Protein AF-A0A9W9YTK7-F1 (afdb_monomer_lite)

Foldseek 3Di:
DDDWDWDPDDDDDDPPDPPPPPADDPCCLCPDPCLVVDPDPVSNVVSVCVRDPPVVVCVVVVVDDPVPPPQVVQCVVCLVVQQVVVCVPVVFHWAADAWDADPVRPDIDGFSTARDPVDTTHTDDDDDPVVVPD

pLDDT: mean 74.8, std 17.02, range [31.53, 94.0]

InterPro domains:
  IPR011335 Restriction endonuclease type II-like [SSF52980] (70-130)
  IPR011604 PD-(D/E)XK endonuclease-like domain superfamily [G3DSA:3.90.320.10] (34-134)
  IPR019080 YqaJ viral recombinase [PF09588] (67-130)

Sequence (134 aa):
MGGLLAFAGLMSPEPTTVSELPIPTIEEIIYSEEFLTTQGHQQQLDCLPKRITPSLLMRLLGEYDLSRVKAVQWGVNNEEEALKAFTKVDRETVQETGIWLDSMGILGASPDGIVDDETVLEAKLPLHRTQLNN

Structure (mmCIF, N/CA/C/O backbone):
data_AF-A0A9W9YTK7-F1
#
_entry.id   AF-A0A9W9YTK7-F1
#
loop_
_atom_site.group_PDB
_atom_site.id
_atom_site.type_symbol
_atom_site.label_atom_id
_atom_site.label_alt_id
_atom_site.label_comp_id
_atom_site.label_asym_id
_atom_site.label_entity_id
_atom_site.label_seq_id
_atom_site.pdbx_PDB_ins_code
_atom_site.Cartn_x
_atom_site.Cartn_y
_atom_site.Cartn_z
_atom_site.occupancy
_atom_site.B_iso_or_equiv
_atom_site.auth_seq_id
_atom_site.auth_comp_id
_atom_site.auth_asym_id
_atom_site.auth_atom_id
_atom_site.pdbx_PDB_model_num
ATOM 1 N N . MET A 1 1 ? -5.401 16.548 21.242 1.00 31.67 1 MET A N 1
ATOM 2 C CA . MET A 1 1 ? -6.525 15.654 20.904 1.00 31.67 1 MET A CA 1
ATOM 3 C C . MET A 1 1 ? -6.623 15.627 19.384 1.00 31.67 1 MET A C 1
ATOM 5 O O . MET A 1 1 ? -7.335 16.443 18.817 1.00 31.67 1 MET A O 1
ATOM 9 N N . GLY A 1 2 ? -5.782 14.824 18.724 1.00 33.78 2 GLY A N 1
ATOM 10 C CA . GLY A 1 2 ? -5.840 14.652 17.270 1.00 33.78 2 GLY A CA 1
ATOM 11 C C . GLY A 1 2 ? -6.998 13.717 16.944 1.00 33.78 2 GLY A C 1
ATOM 12 O O . GLY A 1 2 ? -7.080 12.645 17.534 1.00 33.78 2 GLY A O 1
ATOM 13 N N . GLY A 1 3 ? -7.932 14.162 16.106 1.00 34.41 3 GLY A N 1
ATOM 14 C CA . GLY A 1 3 ? -9.060 13.340 15.677 1.00 34.41 3 GLY A CA 1
ATOM 15 C C . GLY A 1 3 ? -8.582 12.273 14.699 1.00 34.41 3 GLY A C 1
ATOM 16 O O . GLY A 1 3 ? -7.993 12.610 13.674 1.00 34.41 3 GLY A O 1
ATOM 17 N N . LEU A 1 4 ? -8.828 11.008 15.026 1.00 38.56 4 LEU A N 1
ATOM 18 C CA . LEU A 1 4 ? -8.711 9.898 14.090 1.00 38.56 4 LEU A CA 1
ATOM 19 C C . LEU A 1 4 ? -9.923 9.984 13.146 1.00 38.56 4 LEU A C 1
ATOM 21 O O . LEU A 1 4 ? -11.062 9.895 13.601 1.00 38.56 4 LEU A O 1
ATOM 25 N N . LEU A 1 5 ? -9.693 10.245 11.859 1.00 42.72 5 LEU A N 1
ATOM 26 C CA . LEU A 1 5 ? -10.734 10.192 10.831 1.00 42.72 5 LEU A CA 1
ATOM 27 C C . LEU A 1 5 ? -10.637 8.831 10.141 1.00 42.72 5 LEU A C 1
ATOM 29 O O . LEU A 1 5 ? -9.764 8.639 9.300 1.00 42.72 5 LEU A O 1
ATOM 33 N N . ALA A 1 6 ? -11.521 7.902 10.507 1.00 39.97 6 ALA A N 1
ATOM 34 C CA . ALA A 1 6 ? -11.756 6.687 9.737 1.00 39.97 6 ALA A CA 1
ATOM 35 C C . ALA A 1 6 ? -12.632 7.050 8.527 1.00 39.97 6 ALA A C 1
ATOM 37 O O . ALA A 1 6 ? -13.759 7.522 8.689 1.00 39.97 6 ALA A O 1
ATOM 38 N N . PHE A 1 7 ? -12.104 6.895 7.313 1.00 42.31 7 PHE A N 1
ATOM 39 C CA . PHE A 1 7 ? -12.875 7.061 6.082 1.00 42.31 7 PHE A CA 1
ATOM 40 C C . PHE A 1 7 ? -13.332 5.684 5.595 1.00 42.31 7 PHE A C 1
ATOM 42 O O . PHE A 1 7 ? -12.536 4.922 5.060 1.00 42.31 7 PHE A O 1
ATOM 49 N N . ALA A 1 8 ? -14.624 5.384 5.737 1.00 38.25 8 ALA A N 1
ATOM 50 C CA . ALA A 1 8 ? -15.258 4.317 4.971 1.00 38.25 8 ALA A CA 1
ATOM 51 C C . ALA A 1 8 ? -15.372 4.790 3.511 1.00 38.25 8 ALA A C 1
ATOM 53 O O . ALA A 1 8 ? -16.072 5.765 3.218 1.00 38.25 8 ALA A O 1
ATOM 54 N N . GLY A 1 9 ? -14.623 4.157 2.606 1.00 42.12 9 GLY A N 1
ATOM 55 C CA . GLY A 1 9 ? -14.573 4.507 1.187 1.00 42.12 9 GLY A CA 1
ATOM 56 C C . GLY A 1 9 ? -15.918 4.283 0.501 1.00 42.12 9 GLY A C 1
ATOM 57 O O . GLY A 1 9 ? -16.225 3.183 0.052 1.00 42.12 9 GLY A O 1
ATOM 58 N N . LEU A 1 10 ? -16.728 5.337 0.398 1.00 37.06 10 LEU A N 1
ATOM 59 C CA . LEU A 1 10 ? -17.933 5.338 -0.421 1.00 37.06 10 LEU A CA 1
ATOM 60 C C . LEU A 1 10 ? -17.494 5.272 -1.890 1.00 37.06 10 LEU A C 1
ATOM 62 O O . LEU A 1 10 ? -16.872 6.208 -2.393 1.00 37.06 10 LEU A O 1
ATOM 66 N N . MET A 1 11 ? -17.778 4.145 -2.545 1.00 31.53 11 MET A N 1
ATOM 67 C CA . MET A 1 11 ? -17.524 3.899 -3.966 1.00 31.53 11 MET A CA 1
ATOM 68 C C . MET A 1 11 ? -18.119 5.032 -4.817 1.00 31.53 11 MET A C 1
ATOM 70 O O . MET A 1 11 ? -19.310 5.039 -5.127 1.00 31.53 11 MET A O 1
ATOM 74 N N . SER A 1 12 ? -17.292 6.009 -5.189 1.00 37.12 12 SER A N 1
ATOM 75 C CA . SER A 1 12 ? -17.610 6.942 -6.264 1.00 37.12 12 SER A CA 1
ATOM 76 C C . SER A 1 12 ? -17.243 6.251 -7.577 1.00 37.12 12 SER A C 1
ATOM 78 O O . SER A 1 12 ? -16.090 5.841 -7.710 1.00 37.12 12 SER A O 1
ATOM 80 N N . PRO A 1 13 ? -18.170 6.097 -8.541 1.00 39.69 13 PRO A N 1
ATOM 81 C CA . PRO A 1 13 ? -17.839 5.503 -9.830 1.00 39.69 13 PRO A CA 1
ATOM 82 C C . PRO A 1 13 ? -16.749 6.335 -10.510 1.00 39.69 13 PRO A C 1
ATOM 84 O O . PRO A 1 13 ? -16.810 7.570 -10.504 1.00 39.69 13 PRO A O 1
ATOM 87 N N . GLU A 1 14 ? -15.744 5.659 -11.068 1.00 37.94 14 GLU A N 1
ATOM 88 C CA . GLU A 1 14 ? -14.683 6.327 -11.814 1.00 37.94 14 GLU A CA 1
ATOM 89 C C . GLU A 1 14 ? -15.289 7.113 -12.990 1.00 37.94 14 GLU A C 1
ATOM 91 O O . GLU A 1 14 ? -16.184 6.607 -13.681 1.00 37.94 14 GLU A O 1
ATOM 96 N N . PRO A 1 15 ? -14.847 8.359 -13.236 1.00 42.22 15 PRO A N 1
ATOM 97 C CA . PRO A 1 15 ? -15.319 9.119 -14.380 1.00 42.22 15 PRO A CA 1
ATOM 98 C C . PRO A 1 15 ? -14.951 8.374 -15.667 1.00 42.22 15 PRO A C 1
ATOM 100 O O . PRO A 1 15 ? -13.783 8.088 -15.923 1.00 42.22 15 PRO A O 1
ATOM 103 N N . THR A 1 16 ? -15.955 8.069 -16.495 1.00 47.03 16 THR A N 1
ATOM 104 C CA . THR A 1 16 ? -15.770 7.462 -17.819 1.00 47.03 16 THR A CA 1
ATOM 105 C C . THR A 1 16 ? -15.145 8.480 -18.768 1.00 47.03 16 THR A C 1
ATOM 107 O O . THR A 1 16 ? -15.808 9.089 -19.602 1.00 47.03 16 THR A O 1
ATOM 110 N N . THR A 1 17 ? -13.847 8.692 -18.629 1.00 52.00 17 THR A N 1
ATOM 111 C CA . THR A 1 17 ? -13.043 9.444 -19.584 1.00 52.00 17 THR A CA 1
ATOM 112 C C . THR A 1 17 ? -11.807 8.622 -19.870 1.00 52.00 17 THR A C 1
ATOM 114 O O . THR A 1 17 ? -10.836 8.664 -19.119 1.00 52.00 17 THR A O 1
ATOM 117 N N . VAL A 1 18 ? -11.860 7.872 -20.974 1.00 55.81 18 VAL A N 1
ATOM 118 C CA . VAL A 1 18 ? -10.679 7.300 -21.625 1.00 55.81 18 VAL A CA 1
ATOM 119 C C . VAL A 1 18 ? -9.894 8.480 -22.198 1.00 55.81 18 VAL A C 1
ATOM 121 O O . VAL A 1 18 ? -10.033 8.849 -23.359 1.00 55.81 18 VAL A O 1
ATOM 124 N N . SER A 1 19 ? -9.154 9.167 -21.332 1.00 49.38 19 SER A N 1
ATOM 125 C CA . SER A 1 19 ? -8.078 10.044 -21.764 1.00 49.38 19 SER A CA 1
ATOM 126 C C . SER A 1 19 ? -6.965 9.112 -22.210 1.00 49.38 19 SER A C 1
ATOM 128 O O . SER A 1 19 ? -6.343 8.478 -21.359 1.00 49.38 19 SER A O 1
ATOM 130 N N . GLU A 1 20 ? -6.708 9.006 -23.515 1.00 54.72 20 GLU A N 1
ATOM 131 C CA . GLU A 1 20 ? -5.416 8.487 -23.961 1.00 54.72 20 GLU A CA 1
ATOM 132 C C . GLU A 1 20 ? -4.348 9.330 -23.261 1.00 54.72 20 GLU A C 1
ATOM 134 O O . GLU A 1 20 ? -4.327 10.562 -23.364 1.00 54.72 20 GLU A O 1
ATOM 139 N N . LEU A 1 21 ? -3.564 8.682 -22.402 1.00 46.91 21 LEU A N 1
ATOM 140 C CA . LEU A 1 21 ? -2.542 9.371 -21.637 1.00 46.91 21 LEU A CA 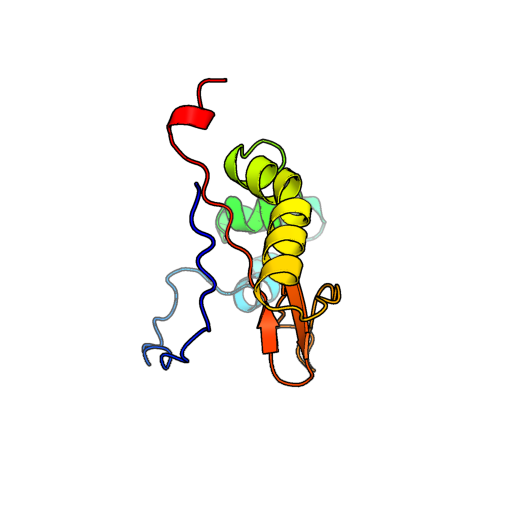1
ATOM 141 C C . LEU A 1 21 ? -1.519 9.916 -22.643 1.00 46.91 21 LEU A C 1
ATOM 143 O O . LEU A 1 21 ? -1.134 9.198 -23.563 1.00 46.91 21 LEU A O 1
ATOM 147 N N . PRO A 1 22 ? -1.020 11.152 -22.478 1.00 58.25 22 PRO A N 1
ATOM 148 C CA . PRO A 1 22 ? -0.010 11.740 -23.365 1.00 58.25 22 PRO A CA 1
ATOM 149 C C . PRO A 1 22 ? 1.372 11.066 -23.234 1.00 58.25 22 PRO A C 1
ATOM 151 O O . PRO A 1 22 ? 2.396 11.655 -23.574 1.00 58.25 22 PRO A O 1
ATOM 154 N N . ILE A 1 23 ? 1.416 9.856 -22.676 1.00 58.00 23 ILE A N 1
ATOM 155 C CA . ILE A 1 23 ? 2.604 9.108 -22.305 1.00 58.00 23 ILE A CA 1
ATOM 156 C C . ILE A 1 23 ? 2.382 7.675 -22.801 1.00 58.00 23 ILE A C 1
ATOM 158 O O . ILE A 1 23 ? 1.365 7.084 -22.433 1.00 58.00 23 ILE A O 1
ATOM 162 N N . PRO A 1 24 ? 3.299 7.120 -23.612 1.00 64.88 24 PRO A N 1
ATOM 163 C CA . PRO A 1 24 ? 3.190 5.742 -24.065 1.00 64.88 24 PRO A CA 1
ATOM 164 C C . PRO A 1 24 ? 3.151 4.783 -22.871 1.00 64.88 24 PRO A C 1
ATOM 166 O O . PRO A 1 24 ? 3.867 4.955 -21.878 1.00 64.88 24 PRO A O 1
ATOM 169 N N . THR A 1 25 ? 2.287 3.781 -22.965 1.00 70.50 25 THR A N 1
ATOM 170 C CA . THR A 1 25 ? 2.131 2.721 -21.969 1.00 70.50 25 THR A CA 1
ATOM 171 C C . THR A 1 25 ? 3.397 1.869 -21.872 1.00 70.50 25 THR A C 1
ATOM 173 O O . THR A 1 25 ? 4.224 1.827 -22.784 1.00 70.50 25 THR A O 1
ATOM 176 N N . ILE A 1 26 ? 3.555 1.144 -20.760 1.00 71.25 26 ILE A N 1
ATOM 177 C CA . ILE A 1 26 ? 4.702 0.241 -20.571 1.00 71.25 26 ILE A CA 1
ATOM 178 C C . ILE A 1 26 ? 4.778 -0.783 -21.714 1.00 71.25 26 ILE A C 1
ATOM 180 O O . ILE A 1 26 ? 5.872 -1.041 -22.211 1.00 71.25 26 ILE A O 1
ATOM 184 N N . GLU A 1 27 ? 3.638 -1.302 -22.176 1.00 72.75 27 GLU A N 1
ATOM 185 C CA . GLU A 1 27 ? 3.566 -2.254 -23.290 1.00 72.75 27 GLU A CA 1
ATOM 186 C C . GLU A 1 27 ? 4.081 -1.651 -24.602 1.00 72.75 27 GLU A C 1
ATOM 188 O O . GLU A 1 27 ? 4.930 -2.242 -25.267 1.00 72.75 27 GLU A O 1
ATOM 193 N N . GLU A 1 28 ? 3.656 -0.434 -24.942 1.00 74.69 28 GLU A N 1
ATOM 194 C CA . GLU A 1 28 ? 4.129 0.268 -26.142 1.00 74.69 28 GLU A CA 1
ATOM 195 C C . GLU A 1 28 ? 5.640 0.528 -26.109 1.00 74.69 28 GLU A C 1
ATOM 197 O O . GLU A 1 28 ? 6.296 0.563 -27.151 1.00 74.69 28 GLU A O 1
ATOM 202 N N . ILE A 1 29 ? 6.219 0.682 -24.916 1.00 75.12 29 ILE A N 1
ATOM 203 C CA . ILE A 1 29 ? 7.655 0.900 -24.745 1.00 75.12 29 ILE A CA 1
ATOM 204 C C . ILE A 1 29 ? 8.428 -0.414 -24.894 1.00 75.12 29 ILE A C 1
ATOM 206 O O . ILE A 1 29 ? 9.360 -0.462 -25.704 1.00 75.12 29 ILE A O 1
ATOM 210 N N . ILE A 1 30 ? 8.039 -1.476 -24.176 1.00 76.38 30 ILE A N 1
ATOM 211 C CA . ILE A 1 30 ? 8.749 -2.771 -24.191 1.00 76.38 30 ILE A CA 1
ATOM 212 C C . ILE A 1 30 ? 8.607 -3.516 -25.524 1.00 76.38 30 ILE A C 1
ATOM 214 O O . ILE A 1 30 ? 9.505 -4.267 -25.895 1.00 76.38 30 ILE A O 1
ATOM 218 N N . TYR A 1 31 ? 7.517 -3.287 -26.263 1.00 80.94 31 TYR A N 1
ATOM 219 C CA . TYR A 1 31 ? 7.293 -3.888 -27.581 1.00 80.94 31 TYR A CA 1
ATOM 220 C C . TYR A 1 31 ? 7.709 -2.989 -28.750 1.00 80.94 31 TYR A C 1
ATOM 222 O O . TYR A 1 31 ? 7.529 -3.360 -29.909 1.00 80.94 31 TYR A O 1
ATOM 230 N N . SER A 1 32 ? 8.289 -1.818 -28.484 1.00 79.62 32 SER A N 1
ATOM 231 C CA . SER A 1 32 ? 8.787 -0.961 -29.559 1.00 79.62 32 SER A CA 1
ATOM 232 C C . SER A 1 32 ? 10.009 -1.557 -30.261 1.00 79.62 32 SER A C 1
ATOM 234 O O . SER A 1 32 ? 10.879 -2.149 -29.620 1.00 79.62 32 SER A O 1
ATOM 236 N N . GLU A 1 33 ? 10.130 -1.325 -31.572 1.00 79.38 33 GLU A N 1
ATOM 237 C CA . GLU A 1 33 ? 11.303 -1.771 -32.337 1.00 79.38 33 GLU A CA 1
ATOM 238 C C . GLU A 1 33 ? 12.613 -1.250 -31.743 1.00 79.38 33 GLU A C 1
ATOM 240 O O . GLU A 1 33 ? 13.574 -2.002 -31.661 1.00 79.38 33 GLU A O 1
ATOM 245 N N . GLU A 1 34 ? 12.663 -0.001 -31.267 1.00 77.38 34 GLU A N 1
ATOM 246 C CA . GLU A 1 34 ? 13.866 0.552 -30.629 1.00 77.38 34 GLU A CA 1
ATOM 247 C C . GLU A 1 34 ? 14.278 -0.274 -29.399 1.00 77.38 34 GLU A C 1
ATOM 249 O O . GLU A 1 34 ? 15.445 -0.631 -29.271 1.00 77.38 34 GLU A O 1
ATOM 254 N N . PHE A 1 35 ? 13.337 -0.651 -28.528 1.00 79.31 35 PHE A N 1
ATOM 255 C CA . PHE A 1 35 ? 13.640 -1.471 -27.351 1.00 79.31 35 PHE A CA 1
ATOM 256 C C . PHE A 1 35 ? 14.033 -2.909 -27.724 1.00 79.31 35 PHE A C 1
ATOM 258 O O . PHE A 1 35 ? 14.991 -3.443 -27.169 1.00 79.31 35 PHE A O 1
ATOM 265 N N . LEU A 1 36 ? 13.339 -3.517 -28.693 1.00 80.56 36 LEU A N 1
ATOM 266 C CA . LEU A 1 36 ? 13.584 -4.897 -29.133 1.00 80.56 36 LEU A CA 1
ATOM 267 C C . LEU A 1 36 ? 14.890 -5.060 -29.930 1.00 80.56 36 LEU A C 1
ATOM 269 O O . LEU A 1 36 ? 15.523 -6.112 -29.871 1.00 80.56 36 LEU A O 1
ATOM 273 N N . THR A 1 37 ? 15.297 -4.035 -30.682 1.00 80.62 37 THR A N 1
ATOM 274 C CA . THR A 1 37 ? 16.532 -4.036 -31.492 1.00 80.62 37 THR A CA 1
ATOM 275 C C . THR A 1 37 ? 17.771 -3.659 -30.685 1.00 80.62 37 THR A C 1
ATOM 277 O O . THR A 1 37 ? 18.897 -3.928 -31.110 1.00 80.62 37 THR A O 1
ATOM 280 N N . THR A 1 38 ? 17.584 -3.064 -29.508 1.00 80.62 38 THR A N 1
ATOM 281 C CA . THR A 1 38 ? 18.678 -2.656 -28.638 1.00 80.62 38 THR A CA 1
ATOM 282 C C . THR A 1 38 ? 19.320 -3.872 -27.965 1.00 80.62 38 THR A C 1
ATOM 284 O O . THR A 1 38 ? 18.681 -4.587 -27.197 1.00 80.62 38 THR A O 1
ATOM 287 N N . GLN A 1 39 ? 20.610 -4.105 -28.224 1.00 75.62 39 GLN A N 1
ATOM 288 C CA . GLN A 1 39 ? 21.358 -5.203 -27.608 1.00 75.62 39 GLN A CA 1
ATOM 289 C C . GLN A 1 39 ? 22.142 -4.741 -26.384 1.00 75.62 39 GLN A C 1
ATOM 291 O O . GLN A 1 39 ? 23.172 -4.090 -26.533 1.00 75.62 39 GLN A O 1
ATOM 296 N N . GLY A 1 40 ? 21.701 -5.169 -25.199 1.00 74.56 40 GLY A N 1
ATOM 297 C CA . GLY A 1 40 ? 22.431 -5.003 -23.943 1.00 74.56 40 GLY A CA 1
ATOM 298 C C . GLY A 1 40 ? 21.677 -4.177 -22.901 1.00 74.56 40 GLY A C 1
ATOM 299 O O . GLY A 1 40 ? 20.989 -3.210 -23.221 1.00 74.56 40 GLY A O 1
ATOM 300 N N . HIS A 1 41 ? 21.854 -4.555 -21.631 1.00 75.31 41 HIS A N 1
ATOM 301 C CA . HIS A 1 41 ? 21.178 -3.939 -20.484 1.00 75.31 41 HIS A CA 1
ATOM 302 C C . HIS A 1 41 ? 21.385 -2.419 -20.429 1.00 75.31 41 HIS A C 1
ATOM 304 O O . HIS A 1 41 ? 20.443 -1.674 -20.182 1.00 75.31 41 HIS A O 1
ATOM 310 N N . GLN A 1 42 ? 22.600 -1.943 -20.719 1.00 76.12 42 GLN A N 1
ATOM 311 C CA . GLN A 1 42 ? 22.903 -0.515 -20.652 1.00 76.12 42 GLN A CA 1
ATOM 312 C C . GLN A 1 42 ? 22.187 0.285 -21.743 1.00 76.12 42 GLN A C 1
ATOM 314 O O . GLN A 1 42 ? 21.598 1.317 -21.445 1.00 76.12 42 GLN A O 1
ATOM 319 N N . GLN A 1 43 ? 22.168 -0.197 -22.988 1.00 77.12 43 GLN A N 1
ATOM 320 C CA . GLN A 1 43 ? 21.471 0.527 -24.048 1.00 77.12 43 GLN A CA 1
ATOM 321 C C . GLN A 1 43 ? 19.941 0.485 -23.865 1.00 77.12 43 GLN A C 1
ATOM 323 O O . GLN A 1 43 ? 19.264 1.451 -24.214 1.00 77.12 43 GLN A O 1
ATOM 328 N N . GLN A 1 44 ? 19.388 -0.587 -23.279 1.00 72.81 44 GLN A N 1
ATOM 329 C CA . GLN A 1 44 ? 17.970 -0.635 -22.893 1.00 72.81 44 GLN A CA 1
ATOM 330 C C . GLN A 1 44 ? 17.650 0.398 -21.799 1.00 72.81 44 GLN A C 1
ATOM 332 O O . GLN A 1 44 ? 16.624 1.077 -21.861 1.00 72.81 44 GLN A O 1
ATOM 337 N N . LEU A 1 45 ? 18.548 0.578 -20.827 1.00 72.62 45 LEU A N 1
ATOM 338 C CA . LEU A 1 45 ? 18.429 1.642 -19.828 1.00 72.62 45 LEU A CA 1
ATOM 339 C C . LEU A 1 45 ? 18.568 3.046 -20.427 1.00 72.62 45 LEU A C 1
ATOM 341 O O . LEU A 1 45 ? 17.994 3.973 -19.875 1.00 72.62 45 LEU A O 1
ATOM 345 N 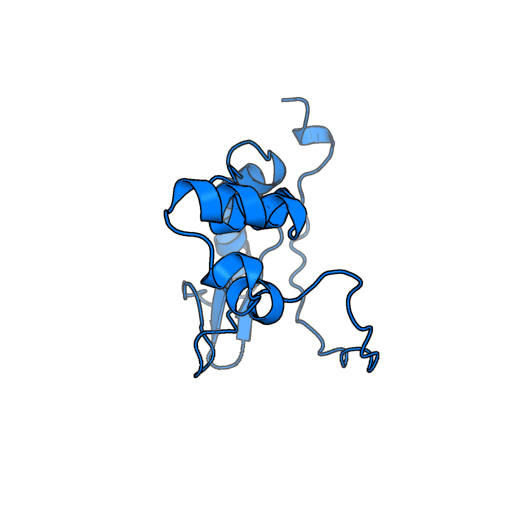N . ASP A 1 46 ? 19.266 3.224 -21.549 1.00 76.38 46 ASP A N 1
ATOM 346 C CA . ASP A 1 46 ? 19.430 4.537 -22.190 1.00 76.38 46 ASP A CA 1
ATOM 347 C C . ASP A 1 46 ? 18.201 4.964 -23.023 1.00 76.38 46 ASP A C 1
ATOM 349 O O 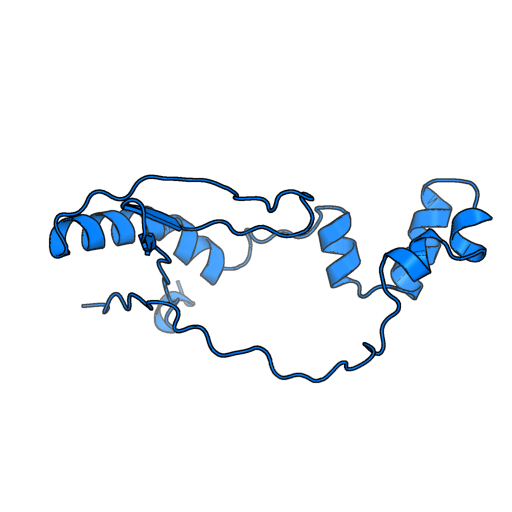. ASP A 1 46 ? 17.976 6.162 -23.245 1.00 76.38 46 ASP A O 1
ATOM 353 N N . CYS A 1 47 ? 17.390 4.013 -23.504 1.00 71.69 47 CYS A N 1
ATOM 354 C CA . CYS A 1 47 ? 16.184 4.306 -24.289 1.00 71.69 47 CYS A CA 1
ATOM 355 C C . CYS A 1 47 ? 14.932 4.519 -23.417 1.00 71.69 47 CYS A C 1
ATOM 357 O O . CYS A 1 47 ? 14.060 5.313 -23.779 1.00 71.69 47 CYS A O 1
ATOM 359 N N . LEU A 1 48 ? 14.877 3.897 -22.234 1.00 69.69 48 LEU A N 1
ATOM 360 C CA . LEU A 1 48 ? 13.781 4.031 -21.268 1.00 69.69 48 LEU A CA 1
ATOM 361 C C . LEU A 1 48 ? 13.539 5.485 -20.786 1.00 69.69 48 LEU A C 1
ATOM 363 O O . LEU A 1 48 ? 12.422 5.971 -20.965 1.00 69.69 48 LEU A O 1
ATOM 367 N N . PRO A 1 49 ? 14.529 6.242 -20.262 1.00 67.69 49 PRO A N 1
ATOM 368 C CA . PRO A 1 49 ? 14.335 7.597 -19.732 1.00 67.69 49 PRO A CA 1
ATOM 369 C C . PRO A 1 49 ? 13.862 8.621 -20.768 1.00 67.69 49 PRO A C 1
ATOM 371 O O . PRO A 1 49 ? 13.363 9.679 -20.398 1.00 67.69 49 PRO A O 1
ATOM 374 N N . LYS A 1 50 ? 14.016 8.335 -22.068 1.00 70.94 50 LYS A N 1
ATOM 375 C CA . LYS A 1 50 ? 13.500 9.193 -23.149 1.00 70.94 50 LYS A CA 1
ATOM 376 C C . LYS A 1 50 ? 11.987 9.063 -23.333 1.00 70.94 50 LYS A C 1
ATOM 378 O O . LYS A 1 50 ? 11.383 9.902 -23.993 1.00 70.94 50 LYS A O 1
ATOM 383 N N . ARG A 1 51 ? 11.394 7.993 -22.801 1.00 68.56 51 ARG A N 1
ATOM 384 C CA . ARG A 1 51 ? 10.011 7.572 -23.060 1.00 68.56 51 ARG A CA 1
ATOM 385 C C . ARG A 1 51 ? 9.170 7.470 -21.794 1.00 68.56 51 ARG A C 1
ATOM 387 O O . ARG A 1 51 ? 7.949 7.517 -21.883 1.00 68.56 51 ARG A O 1
ATOM 394 N N . ILE A 1 52 ? 9.813 7.374 -20.631 1.00 74.75 52 ILE A N 1
ATOM 395 C CA . ILE A 1 52 ? 9.150 7.381 -19.328 1.00 74.75 52 ILE A CA 1
ATOM 396 C C . ILE A 1 52 ? 9.604 8.560 -18.484 1.00 74.75 52 ILE A C 1
ATOM 398 O O . ILE A 1 52 ? 10.721 9.059 -18.607 1.00 74.75 52 ILE A O 1
ATOM 402 N N . THR A 1 53 ? 8.731 8.991 -17.581 1.00 79.38 53 THR A N 1
ATOM 403 C CA . THR A 1 53 ? 9.085 10.022 -16.613 1.00 79.38 53 THR A CA 1
ATOM 404 C C . THR A 1 53 ? 10.191 9.516 -15.678 1.00 79.38 53 THR A C 1
ATOM 406 O O . THR A 1 53 ? 10.191 8.339 -15.298 1.00 79.38 53 THR A O 1
ATOM 409 N N . PRO A 1 54 ? 11.116 10.388 -15.236 1.00 78.50 54 PRO A N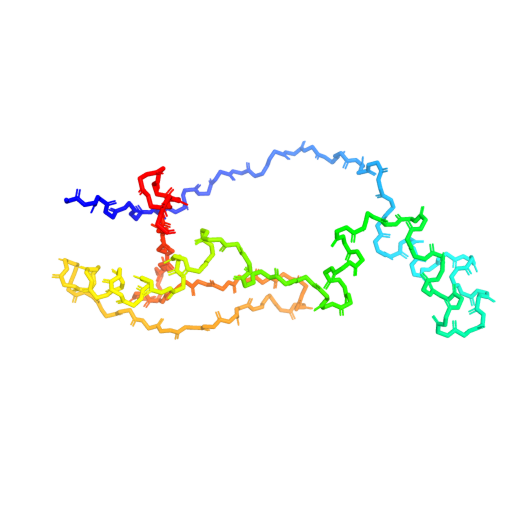 1
ATOM 410 C CA . PRO A 1 54 ? 12.167 10.002 -14.293 1.00 78.50 54 PRO A CA 1
ATOM 411 C C . PRO A 1 54 ? 11.631 9.344 -13.014 1.00 78.50 54 PRO A C 1
ATOM 413 O O . PRO A 1 54 ? 12.246 8.424 -12.488 1.00 78.50 54 PRO A O 1
ATOM 416 N N . SER A 1 55 ? 10.454 9.761 -12.536 1.00 76.81 55 SER A N 1
ATOM 417 C CA . SER A 1 55 ? 9.799 9.158 -11.370 1.00 76.81 55 SER A CA 1
ATOM 418 C C . SER A 1 55 ? 9.371 7.709 -11.607 1.00 76.81 55 SER A C 1
ATOM 420 O O . SER A 1 55 ? 9.520 6.881 -10.710 1.00 76.81 55 SER A O 1
ATOM 422 N N . LEU A 1 56 ? 8.869 7.387 -12.803 1.00 75.00 56 LEU A N 1
ATOM 423 C CA . LEU A 1 56 ? 8.506 6.020 -13.167 1.00 75.00 56 LEU A CA 1
ATOM 424 C C . LEU A 1 56 ? 9.755 5.141 -13.293 1.00 75.00 56 LEU A C 1
ATOM 426 O O . LEU A 1 56 ? 9.754 4.024 -12.784 1.00 75.00 56 LEU A O 1
ATOM 430 N N . LEU A 1 57 ? 10.835 5.668 -13.883 1.00 80.31 57 LEU A N 1
ATOM 431 C CA . LEU A 1 57 ? 12.123 4.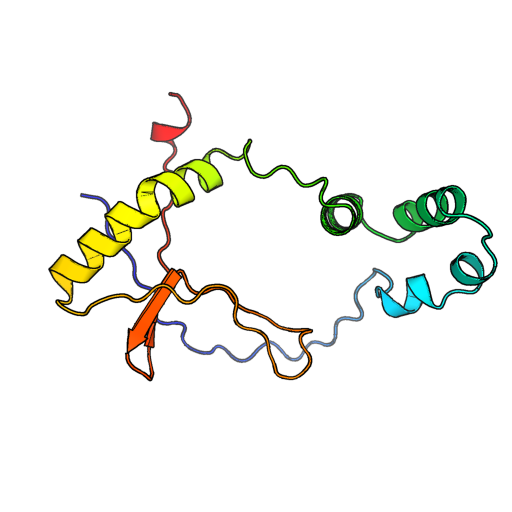972 -13.963 1.00 80.31 57 LEU A CA 1
ATOM 432 C C . LEU A 1 57 ? 12.687 4.666 -12.567 1.00 80.31 57 LEU A C 1
ATOM 434 O O . LEU A 1 57 ? 13.011 3.519 -12.283 1.00 80.31 57 LEU A O 1
ATOM 438 N N . MET A 1 58 ? 12.735 5.656 -11.670 1.00 79.44 58 MET A N 1
ATOM 439 C CA . MET A 1 58 ? 13.204 5.448 -10.292 1.00 79.44 58 MET A CA 1
ATOM 440 C C . MET A 1 58 ? 12.350 4.425 -9.534 1.00 79.44 58 MET A C 1
ATOM 442 O O . MET A 1 58 ? 12.879 3.648 -8.743 1.00 79.44 58 MET A O 1
ATOM 446 N N . ARG A 1 59 ? 11.032 4.400 -9.776 1.00 77.25 59 ARG A N 1
ATOM 447 C CA . ARG A 1 59 ? 10.132 3.403 -9.181 1.00 77.25 59 ARG A CA 1
ATOM 448 C C . ARG A 1 59 ? 10.393 1.997 -9.729 1.00 77.25 59 ARG A C 1
ATOM 450 O O . ARG A 1 59 ? 10.436 1.060 -8.942 1.00 77.25 59 ARG A O 1
ATOM 457 N N . LEU A 1 60 ? 10.593 1.857 -11.042 1.00 75.88 60 LEU A N 1
ATOM 458 C CA . LEU A 1 60 ? 10.934 0.588 -11.704 1.00 75.88 60 LEU A CA 1
ATOM 459 C C . LEU A 1 60 ? 12.278 0.023 -11.230 1.00 75.88 60 LEU A C 1
ATOM 461 O O . LEU A 1 60 ? 12.394 -1.179 -11.019 1.00 75.88 60 LEU A O 1
ATOM 465 N N . LEU A 1 61 ? 13.276 0.889 -11.044 1.00 81.94 61 LEU A N 1
ATOM 466 C CA . LEU A 1 61 ? 14.618 0.504 -10.600 1.00 81.94 61 LEU A CA 1
ATOM 467 C C . LEU A 1 61 ? 14.721 0.286 -9.081 1.00 81.94 61 LEU A C 1
ATOM 469 O O . LEU A 1 61 ? 15.774 -0.113 -8.591 1.00 81.94 61 LEU A O 1
ATOM 473 N N . GLY A 1 62 ? 13.655 0.555 -8.320 1.00 78.94 62 GLY A N 1
ATOM 474 C CA . GLY A 1 62 ? 13.682 0.477 -6.856 1.00 78.94 62 GLY A CA 1
ATOM 475 C C . GLY A 1 62 ? 14.550 1.553 -6.191 1.00 78.94 62 GLY A C 1
ATOM 476 O O . GLY A 1 62 ? 14.869 1.446 -5.012 1.00 78.94 62 GLY A O 1
ATOM 477 N N . GLU A 1 63 ? 14.921 2.606 -6.921 1.00 84.31 63 GLU A N 1
ATOM 478 C CA . GLU A 1 63 ? 15.769 3.709 -6.442 1.00 84.31 63 GLU A CA 1
ATOM 479 C C . GLU A 1 63 ? 14.977 4.793 -5.686 1.00 84.31 63 GLU A C 1
ATOM 481 O O . GLU A 1 63 ? 15.532 5.793 -5.222 1.00 84.31 63 GLU A O 1
ATOM 486 N N . TYR A 1 64 ? 13.659 4.629 -5.574 1.00 80.50 64 TYR A N 1
ATOM 487 C CA . TYR A 1 64 ? 12.779 5.593 -4.926 1.00 80.50 64 TYR A CA 1
ATOM 488 C C . TYR A 1 64 ? 12.863 5.502 -3.390 1.00 80.50 64 TYR A C 1
ATOM 490 O O . TYR A 1 64 ? 12.145 4.737 -2.748 1.00 80.50 64 TYR A O 1
ATOM 498 N N . ASP A 1 65 ? 13.745 6.307 -2.792 1.00 83.62 65 ASP A N 1
ATOM 499 C CA . ASP A 1 65 ? 13.965 6.375 -1.341 1.00 83.62 65 ASP A CA 1
ATOM 500 C C . ASP A 1 65 ? 12.924 7.262 -0.626 1.00 83.62 65 ASP A C 1
ATOM 502 O O . ASP A 1 65 ? 13.061 8.486 -0.529 1.00 83.62 65 ASP A O 1
ATOM 506 N N . LEU A 1 66 ? 11.885 6.626 -0.081 1.00 85.50 66 LEU A N 1
ATOM 507 C CA . LEU A 1 66 ? 10.849 7.285 0.722 1.00 85.50 66 LEU A CA 1
ATOM 508 C C . LEU A 1 66 ? 11.277 7.604 2.160 1.00 85.50 66 LEU A C 1
ATOM 510 O O . LEU A 1 66 ? 10.580 8.364 2.838 1.00 85.50 66 LEU A O 1
ATOM 514 N N . SER A 1 67 ? 12.419 7.089 2.632 1.00 84.75 67 SER A N 1
ATOM 515 C CA . SER A 1 67 ? 12.857 7.279 4.024 1.00 84.75 67 SER A CA 1
ATOM 516 C C . SER A 1 67 ? 13.097 8.751 4.371 1.00 84.75 67 SER A C 1
ATOM 518 O O . SER A 1 67 ? 12.974 9.151 5.524 1.00 84.75 67 SER A O 1
ATOM 520 N N . ARG A 1 68 ? 13.375 9.589 3.367 1.00 85.94 68 ARG A N 1
ATOM 521 C CA . ARG A 1 68 ? 13.622 11.030 3.529 1.00 85.94 68 ARG A CA 1
ATOM 522 C C . ARG A 1 68 ? 12.347 11.852 3.697 1.00 85.94 68 ARG A C 1
ATOM 524 O O . ARG A 1 68 ? 12.410 13.031 4.050 1.00 85.94 68 ARG A O 1
ATOM 531 N N . VAL A 1 69 ? 11.184 11.271 3.414 1.00 88.06 69 VAL A N 1
ATOM 532 C CA . VAL A 1 69 ? 9.912 11.988 3.452 1.00 88.06 69 VAL A CA 1
ATOM 533 C C . VAL A 1 69 ? 9.389 11.997 4.887 1.00 88.06 69 VAL A C 1
ATOM 535 O O . VAL A 1 69 ? 8.856 11.000 5.368 1.00 88.06 69 VAL A O 1
ATOM 538 N N . LYS A 1 70 ? 9.486 13.151 5.569 1.00 87.62 70 LYS A N 1
ATOM 539 C CA . LYS A 1 70 ? 9.042 13.313 6.972 1.00 87.62 70 LYS A CA 1
ATOM 540 C C . LYS A 1 70 ? 7.606 12.827 7.211 1.00 87.62 70 LYS A C 1
ATOM 542 O O . LYS A 1 70 ? 7.331 12.231 8.243 1.00 87.62 70 LYS A O 1
ATOM 547 N N . ALA A 1 71 ? 6.698 13.061 6.261 1.00 86.38 71 ALA A N 1
ATOM 548 C CA . ALA A 1 71 ? 5.306 12.618 6.374 1.00 86.38 71 ALA A CA 1
ATOM 549 C C . ALA A 1 71 ? 5.161 11.089 6.328 1.00 86.38 71 ALA A C 1
ATOM 551 O O . ALA A 1 71 ? 4.331 10.545 7.047 1.00 86.38 71 ALA A O 1
ATOM 552 N N . VAL A 1 72 ? 5.986 10.404 5.528 1.00 87.38 72 VAL A N 1
ATOM 553 C CA . VAL A 1 72 ? 6.007 8.935 5.465 1.00 87.38 72 VAL A CA 1
ATOM 554 C C . VAL A 1 72 ? 6.569 8.372 6.763 1.00 87.38 72 VAL A C 1
ATOM 556 O O . VAL A 1 72 ? 5.936 7.516 7.367 1.00 87.38 72 VAL A O 1
ATOM 559 N N . GLN A 1 73 ? 7.696 8.906 7.248 1.00 91.19 73 GLN A N 1
ATOM 560 C CA . GLN A 1 73 ? 8.252 8.480 8.536 1.00 91.19 73 GLN A CA 1
ATOM 561 C C . GLN A 1 73 ? 7.281 8.711 9.695 1.00 91.19 73 GLN A C 1
ATOM 563 O O . GLN A 1 73 ? 7.159 7.866 10.574 1.00 91.19 73 GLN A O 1
ATOM 568 N N . TRP A 1 74 ? 6.568 9.840 9.694 1.00 88.94 74 TRP A N 1
ATOM 569 C CA . TRP A 1 74 ? 5.537 10.109 10.689 1.00 88.94 74 TRP A CA 1
ATOM 570 C C . TRP A 1 74 ? 4.414 9.072 10.645 1.00 88.94 74 TRP A C 1
ATOM 572 O O . TRP A 1 74 ? 4.037 8.572 11.699 1.00 88.94 74 TRP A O 1
ATOM 582 N N . GLY A 1 75 ? 3.916 8.732 9.453 1.00 89.50 75 GLY A N 1
ATOM 583 C CA . GLY A 1 75 ? 2.922 7.672 9.287 1.00 89.50 75 GLY A CA 1
ATOM 584 C C . GLY A 1 75 ? 3.406 6.357 9.893 1.00 89.50 75 GLY A C 1
ATOM 585 O O . GLY A 1 75 ? 2.831 5.899 10.872 1.00 89.50 75 GLY A O 1
ATOM 586 N N . VAL A 1 76 ? 4.540 5.847 9.405 1.00 89.62 76 VAL A N 1
ATOM 587 C CA . VAL A 1 76 ? 5.118 4.564 9.844 1.00 89.62 76 VAL A CA 1
ATOM 588 C C . VAL A 1 76 ? 5.345 4.516 11.360 1.00 89.62 76 VAL A C 1
ATOM 590 O O . VAL A 1 76 ? 5.013 3.533 12.010 1.00 89.62 76 VAL A O 1
ATOM 593 N N . ASN A 1 77 ? 5.879 5.586 11.956 1.00 90.06 77 ASN A N 1
ATOM 594 C CA . ASN A 1 77 ? 6.215 5.593 13.382 1.00 90.06 77 ASN A CA 1
ATOM 595 C C . ASN A 1 77 ? 4.994 5.669 14.314 1.00 90.06 77 ASN A C 1
ATOM 597 O O . ASN A 1 77 ? 5.128 5.363 15.496 1.00 90.06 77 ASN A O 1
ATOM 601 N N . ASN A 1 78 ? 3.842 6.136 13.825 1.00 88.25 78 ASN A N 1
ATOM 602 C CA . ASN A 1 78 ? 2.652 6.370 14.653 1.00 88.25 78 ASN A CA 1
ATOM 603 C C . ASN A 1 78 ? 1.485 5.434 14.303 1.00 88.25 78 ASN A C 1
ATOM 605 O O . ASN A 1 78 ? 0.451 5.480 14.969 1.00 88.25 78 ASN A O 1
ATOM 609 N N . GLU A 1 79 ? 1.637 4.592 13.282 1.00 87.81 79 GLU A N 1
ATOM 610 C CA . GLU A 1 79 ? 0.613 3.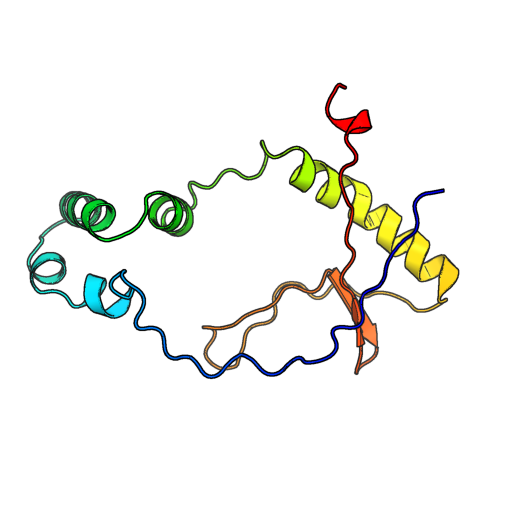654 12.817 1.00 87.81 79 GLU A CA 1
ATOM 611 C C . GLU A 1 79 ? 0.169 2.706 13.930 1.00 87.81 79 GLU A C 1
ATOM 613 O O . GLU A 1 79 ? -1.017 2.629 14.247 1.00 87.81 79 GLU A O 1
ATOM 618 N N . GLU A 1 80 ? 1.123 2.092 14.632 1.00 88.44 80 GLU A N 1
ATOM 619 C CA . GLU A 1 80 ? 0.832 1.181 15.741 1.00 88.44 80 GLU A CA 1
ATOM 620 C C . GLU A 1 80 ? 0.015 1.865 16.855 1.00 88.44 80 GLU A C 1
ATOM 622 O O . GLU A 1 80 ? -0.906 1.277 17.427 1.00 88.44 80 GLU A O 1
ATOM 627 N N . GLU A 1 81 ? 0.322 3.128 17.170 1.00 87.69 81 GLU A N 1
ATOM 628 C CA . GLU A 1 81 ? -0.430 3.891 18.169 1.00 87.69 81 GLU A CA 1
ATOM 629 C C . GLU A 1 81 ? -1.842 4.231 17.671 1.00 87.69 81 GLU A C 1
ATOM 631 O O . GLU A 1 81 ? -2.801 4.143 18.444 1.00 87.69 81 GLU A O 1
ATOM 636 N N . ALA A 1 82 ? -1.996 4.551 16.383 1.00 86.44 82 ALA A N 1
ATOM 637 C CA . ALA A 1 82 ? -3.296 4.791 15.763 1.00 86.44 82 ALA A CA 1
ATOM 638 C C . ALA A 1 82 ? -4.185 3.540 15.792 1.00 86.44 82 ALA A C 1
ATOM 640 O O . ALA A 1 82 ? -5.348 3.630 16.191 1.00 86.44 82 ALA A O 1
ATOM 641 N N . LEU A 1 83 ? -3.632 2.368 15.466 1.00 85.75 83 LEU A N 1
ATOM 642 C CA . LEU A 1 83 ? -4.346 1.089 15.518 1.00 85.75 83 LEU A CA 1
ATOM 643 C C . LEU A 1 83 ? -4.744 0.712 16.951 1.00 85.75 83 LEU A C 1
ATOM 645 O O . LEU A 1 83 ? -5.872 0.278 17.202 1.00 85.75 83 LEU A O 1
ATOM 649 N N . LYS A 1 84 ? -3.858 0.947 17.929 1.00 86.31 84 LYS A N 1
ATOM 650 C CA . LYS A 1 84 ? -4.170 0.773 19.359 1.00 86.31 84 LYS A CA 1
ATOM 651 C C . LYS A 1 84 ? -5.289 1.704 19.817 1.00 86.31 84 LYS A C 1
ATOM 653 O O . LYS A 1 84 ? -6.168 1.287 20.575 1.00 86.31 84 LYS A O 1
ATOM 658 N N . ALA A 1 85 ? -5.263 2.963 19.381 1.00 86.19 85 ALA A N 1
ATOM 659 C CA . ALA A 1 85 ? -6.301 3.934 19.697 1.00 86.19 85 ALA A CA 1
ATOM 660 C C . ALA A 1 85 ? -7.650 3.530 19.083 1.00 86.19 85 ALA A C 1
ATOM 662 O O . ALA A 1 85 ? -8.659 3.577 19.786 1.00 86.19 85 ALA A O 1
ATOM 663 N N . PHE A 1 86 ? -7.651 3.068 17.830 1.00 85.50 86 PHE A N 1
ATOM 664 C CA . PHE A 1 86 ? -8.830 2.538 17.145 1.00 85.50 86 PHE A CA 1
ATOM 665 C C . PHE A 1 86 ? -9.424 1.329 17.884 1.00 85.50 86 PHE A C 1
ATOM 667 O O . PHE A 1 86 ? -10.567 1.384 18.331 1.00 85.50 86 PHE A O 1
ATOM 674 N N . THR A 1 87 ? -8.607 0.302 18.146 1.00 84.62 87 THR A N 1
ATOM 675 C CA . THR A 1 87 ? -9.007 -0.924 18.872 1.00 84.62 87 THR A CA 1
ATOM 676 C C . THR A 1 87 ? -9.634 -0.604 20.232 1.00 84.62 87 THR A C 1
ATOM 678 O O . THR A 1 87 ? -10.598 -1.232 20.668 1.00 84.62 87 THR A O 1
ATOM 681 N N . LYS A 1 88 ? -9.108 0.408 20.932 1.00 81.69 88 LYS A N 1
ATOM 682 C CA . LYS A 1 88 ? -9.630 0.834 22.237 1.00 81.69 88 LYS A CA 1
ATOM 683 C C . LYS A 1 88 ? -11.005 1.504 22.144 1.00 81.69 88 LYS A C 1
ATOM 685 O O . LYS A 1 88 ? -11.770 1.425 23.108 1.00 81.69 88 LYS A O 1
ATOM 690 N N . VAL A 1 89 ? -11.287 2.199 21.045 1.00 80.19 89 VAL A N 1
ATOM 691 C CA . VAL A 1 89 ? -12.538 2.938 20.833 1.00 80.19 89 VAL A CA 1
ATOM 692 C C . VAL A 1 89 ? -13.634 2.009 20.319 1.00 80.19 89 VAL A C 1
ATOM 694 O O . VAL A 1 89 ? -14.681 1.939 20.961 1.00 80.19 89 VAL A O 1
ATOM 697 N N . ASP A 1 90 ? -13.375 1.262 19.245 1.00 73.56 90 ASP A N 1
ATOM 698 C CA . ASP A 1 90 ? -14.383 0.402 18.602 1.00 73.56 90 ASP A CA 1
ATOM 699 C C . ASP A 1 90 ? -14.494 -0.995 19.226 1.00 73.56 90 ASP A C 1
ATOM 701 O O . ASP A 1 90 ? -15.486 -1.685 19.023 1.00 73.56 90 ASP A O 1
ATOM 705 N N . ARG A 1 91 ? -13.539 -1.394 20.081 1.00 69.69 91 ARG A N 1
ATOM 706 C CA . ARG A 1 91 ? -13.469 -2.722 20.733 1.00 69.69 91 ARG A CA 1
ATOM 707 C C . ARG A 1 91 ? -13.319 -3.901 19.767 1.00 69.69 91 ARG A C 1
ATOM 709 O O . ARG A 1 91 ? -13.429 -5.047 20.203 1.00 69.69 91 ARG A O 1
ATOM 716 N N . GLU A 1 92 ? -13.025 -3.632 18.505 1.00 76.50 92 GLU A N 1
ATOM 717 C CA . GLU A 1 92 ? -12.767 -4.642 17.484 1.00 76.50 92 GLU A CA 1
ATOM 718 C C . GLU A 1 92 ? -11.263 -4.794 17.253 1.00 76.50 92 GLU A C 1
ATOM 720 O O . GLU A 1 92 ? -10.489 -3.848 17.411 1.00 76.50 92 GLU A O 1
ATOM 725 N N . THR A 1 93 ? -10.833 -6.023 16.967 1.00 85.81 93 THR A N 1
ATOM 726 C CA . THR A 1 93 ? -9.408 -6.353 16.833 1.00 85.81 93 THR A CA 1
ATOM 727 C C . THR A 1 93 ? -8.997 -6.197 15.380 1.00 85.81 93 THR A C 1
ATOM 729 O O . THR A 1 93 ? -9.545 -6.876 14.522 1.00 85.81 93 THR A O 1
ATOM 732 N N . VAL A 1 94 ? -8.005 -5.349 15.119 1.00 87.12 94 VAL A N 1
ATOM 733 C CA . VAL A 1 94 ? -7.443 -5.179 13.776 1.00 87.12 94 VAL A CA 1
ATOM 734 C C . VAL A 1 94 ? -6.391 -6.256 13.513 1.00 87.12 94 VAL A C 1
ATOM 736 O O . VAL A 1 94 ? -5.498 -6.462 14.337 1.00 87.12 94 VAL A O 1
ATOM 739 N N . GLN A 1 95 ? -6.485 -6.930 12.368 1.00 90.62 95 GLN A N 1
ATOM 740 C CA . GLN A 1 95 ? -5.511 -7.919 11.905 1.00 90.62 95 GLN A CA 1
ATOM 741 C C . GLN A 1 95 ? -4.674 -7.363 10.750 1.00 90.62 95 GLN A C 1
ATOM 743 O O . GLN A 1 95 ? -5.222 -6.859 9.771 1.00 90.62 95 GLN A O 1
ATOM 748 N N . GLU A 1 96 ? -3.349 -7.492 10.837 1.00 90.31 96 GLU A N 1
ATOM 749 C CA . GLU A 1 96 ? -2.455 -7.197 9.711 1.00 90.31 96 GLU A CA 1
ATOM 750 C C . GLU A 1 96 ? -2.725 -8.148 8.539 1.00 90.31 96 GLU A C 1
ATOM 752 O O . GLU A 1 96 ? -2.988 -9.337 8.732 1.00 90.31 96 GLU A O 1
ATOM 757 N N . THR A 1 97 ? -2.637 -7.625 7.314 1.00 91.12 97 THR A N 1
ATOM 758 C CA . THR A 1 97 ? -3.053 -8.373 6.120 1.00 91.12 97 THR A CA 1
ATOM 759 C C . THR A 1 97 ? -2.092 -8.292 4.930 1.00 91.12 97 THR A C 1
ATOM 761 O O . THR A 1 97 ? -2.188 -9.079 3.988 1.00 91.12 97 THR A O 1
ATOM 764 N N . GLY A 1 98 ? -1.101 -7.398 4.994 1.00 92.25 98 GLY A N 1
ATOM 765 C CA . GLY A 1 98 ? -0.092 -7.239 3.950 1.00 92.25 98 GLY A CA 1
ATOM 766 C C . GLY A 1 98 ? -0.680 -6.782 2.612 1.00 92.25 98 GLY A C 1
ATOM 767 O O . GLY A 1 98 ? -1.690 -6.084 2.563 1.00 92.25 98 GLY A O 1
ATOM 768 N N . ILE A 1 99 ? -0.025 -7.171 1.513 1.00 93.62 99 ILE A N 1
ATOM 769 C CA . ILE A 1 99 ? -0.462 -6.811 0.162 1.00 93.62 99 ILE A CA 1
ATOM 770 C C . ILE A 1 99 ? -1.466 -7.825 -0.387 1.00 93.62 99 ILE A C 1
ATOM 772 O O . ILE A 1 99 ? -1.218 -9.030 -0.422 1.00 93.62 99 ILE A O 1
ATOM 776 N N . TRP A 1 100 ? -2.593 -7.318 -0.862 1.00 92.44 100 TRP A N 1
ATOM 777 C CA . TRP A 1 100 ? -3.598 -8.061 -1.602 1.00 92.44 100 TRP A CA 1
ATOM 778 C C . TRP A 1 100 ? -3.366 -7.846 -3.078 1.00 92.44 100 TRP A C 1
ATOM 780 O O . TRP A 1 100 ? -3.147 -6.719 -3.520 1.00 92.44 100 TRP A O 1
ATOM 790 N N . LEU A 1 101 ? -3.441 -8.927 -3.840 1.00 92.94 101 LEU A N 1
ATOM 791 C CA . LEU A 1 101 ? -3.311 -8.902 -5.285 1.00 92.94 101 LEU A CA 1
ATOM 792 C C . LEU A 1 101 ? -4.609 -9.418 -5.897 1.00 92.94 101 LEU A C 1
ATOM 794 O O . LEU A 1 101 ? -5.184 -10.395 -5.416 1.00 92.94 101 LEU A O 1
ATOM 798 N N . ASP A 1 102 ? -5.053 -8.772 -6.971 1.00 92.06 102 ASP A N 1
ATOM 799 C CA . ASP A 1 102 ? -6.065 -9.344 -7.853 1.00 92.06 102 ASP A CA 1
ATOM 800 C C . ASP A 1 102 ? -5.560 -10.675 -8.447 1.00 92.06 102 ASP A C 1
ATOM 802 O O . ASP A 1 102 ? -4.361 -10.951 -8.500 1.00 92.06 102 ASP A O 1
ATOM 806 N N . SER A 1 103 ? -6.490 -11.491 -8.936 1.00 89.06 103 SER A N 1
ATOM 807 C CA . SER A 1 103 ? -6.252 -12.754 -9.632 1.00 89.06 103 SER A CA 1
ATOM 808 C C . SER A 1 103 ? -5.150 -12.715 -10.702 1.00 89.06 103 SER A C 1
ATOM 810 O O . SER A 1 103 ? -4.444 -13.708 -10.873 1.00 89.06 103 SER A O 1
ATOM 812 N N . MET A 1 104 ? -4.975 -11.592 -11.406 1.00 86.44 104 MET A N 1
ATOM 813 C CA . MET A 1 104 ? -3.938 -11.430 -12.430 1.00 86.44 104 MET A CA 1
ATOM 814 C C . MET A 1 104 ? -2.625 -10.856 -11.879 1.00 86.44 104 MET A C 1
ATOM 816 O O . MET A 1 104 ? -1.642 -10.760 -12.609 1.00 86.44 104 MET A O 1
ATOM 820 N N . GLY A 1 105 ? -2.592 -10.439 -10.610 1.00 82.50 105 GLY A N 1
ATOM 821 C CA . GLY A 1 105 ? -1.425 -9.839 -9.957 1.00 82.50 105 GLY A CA 1
ATOM 822 C C . GLY A 1 105 ? -1.073 -8.427 -10.435 1.00 82.50 105 GLY A C 1
ATOM 823 O O . GLY A 1 105 ? -0.055 -7.881 -10.018 1.00 82.50 105 GLY A O 1
ATOM 824 N N . ILE A 1 106 ? -1.892 -7.839 -11.314 1.00 83.00 106 ILE A N 1
ATOM 825 C CA . ILE A 1 106 ? -1.662 -6.508 -11.900 1.00 83.00 106 ILE A CA 1
ATOM 826 C C . ILE A 1 106 ? -2.145 -5.405 -10.954 1.00 83.00 106 ILE A C 1
ATOM 828 O O . ILE A 1 106 ? -1.500 -4.365 -10.823 1.00 83.00 106 ILE A O 1
ATOM 832 N N . LEU A 1 107 ? -3.283 -5.631 -10.296 1.00 88.31 107 LEU A N 1
ATOM 833 C CA . LEU A 1 107 ? -3.847 -4.719 -9.309 1.00 88.31 107 LEU A CA 1
ATOM 834 C C . LEU A 1 107 ? -3.552 -5.233 -7.907 1.00 88.31 107 LEU A C 1
ATOM 836 O O . LEU A 1 107 ? -3.525 -6.441 -7.670 1.00 88.31 107 LEU A O 1
ATOM 840 N N . GLY A 1 108 ? -3.379 -4.307 -6.973 1.00 91.00 108 GLY A N 1
ATOM 841 C CA . GLY A 1 108 ? -3.236 -4.650 -5.574 1.00 91.00 108 GLY A CA 1
ATOM 842 C C . GLY A 1 108 ? -3.547 -3.491 -4.644 1.00 91.00 108 GLY A C 1
ATOM 843 O O . GLY A 1 108 ? -3.560 -2.329 -5.050 1.00 91.00 108 GLY A O 1
ATOM 844 N N . ALA A 1 109 ? -3.795 -3.836 -3.389 1.00 93.12 109 ALA A N 1
ATOM 845 C CA . ALA A 1 109 ? -4.017 -2.914 -2.287 1.00 93.12 109 ALA A CA 1
ATOM 846 C C . ALA A 1 109 ? -3.251 -3.421 -1.063 1.00 93.12 109 ALA A C 1
ATOM 848 O O . ALA A 1 109 ? -2.960 -4.606 -0.967 1.00 93.12 109 ALA A O 1
ATOM 849 N N . SER A 1 110 ? -2.916 -2.540 -0.129 1.00 94.00 110 SER A N 1
ATOM 850 C CA . SER A 1 110 ? -2.290 -2.927 1.138 1.00 94.00 110 SER A CA 1
ATOM 851 C C . SER A 1 110 ? -3.019 -2.199 2.258 1.00 94.00 110 SER A C 1
ATOM 853 O O . SER A 1 110 ? -2.562 -1.126 2.640 1.00 94.00 110 SER A O 1
ATOM 855 N N . PRO A 1 111 ? -4.175 -2.717 2.713 1.00 93.44 111 PRO A N 1
ATOM 856 C CA . PRO A 1 111 ? -4.891 -2.132 3.840 1.00 93.44 111 PRO A CA 1
ATOM 857 C C . PRO A 1 111 ? -4.024 -2.130 5.102 1.00 93.44 111 PRO A C 1
ATOM 859 O O . PRO A 1 111 ? -3.266 -3.079 5.326 1.00 93.44 111 PRO A O 1
ATOM 862 N N . ASP A 1 112 ? -4.202 -1.126 5.961 1.00 90.75 112 ASP A N 1
ATOM 863 C CA . ASP A 1 112 ? -3.520 -1.062 7.264 1.00 90.75 112 ASP A CA 1
ATOM 864 C C . ASP A 1 112 ? -4.040 -2.147 8.230 1.00 90.75 112 ASP A C 1
ATOM 866 O O . ASP A 1 112 ? -3.374 -2.523 9.193 1.00 90.75 112 ASP A O 1
ATOM 870 N N . GLY A 1 113 ? -5.222 -2.711 7.953 1.00 90.50 113 GLY A N 1
ATOM 871 C CA . GLY A 1 113 ? -5.666 -3.964 8.556 1.00 90.50 113 GLY A CA 1
ATOM 872 C C . GLY A 1 113 ? -7.079 -4.395 8.168 1.00 90.50 113 GLY A C 1
ATOM 873 O O . GLY A 1 113 ? -7.793 -3.695 7.452 1.00 90.50 113 GLY A O 1
ATOM 874 N N . ILE A 1 114 ? -7.481 -5.567 8.658 1.00 91.19 114 ILE A N 1
ATOM 875 C CA . ILE A 1 114 ? -8.840 -6.113 8.563 1.00 91.19 114 ILE A CA 1
ATOM 876 C C . ILE A 1 114 ? -9.490 -6.034 9.941 1.00 91.19 114 ILE A C 1
ATOM 878 O O . ILE A 1 114 ? -8.873 -6.425 10.933 1.00 91.19 114 ILE A O 1
ATOM 882 N N . VAL A 1 115 ? -10.731 -5.561 9.998 1.00 89.38 115 VAL A N 1
ATOM 883 C CA . VAL A 1 115 ? -11.519 -5.522 11.236 1.00 89.38 115 VAL A CA 1
ATOM 884 C C . VAL A 1 115 ? -12.413 -6.762 11.347 1.00 89.38 115 VAL A C 1
ATOM 886 O O . VAL A 1 115 ? -12.437 -7.420 12.387 1.00 89.38 115 VAL A O 1
ATOM 889 N N . ASP A 1 116 ? -13.081 -7.122 10.251 1.00 85.38 116 ASP A N 1
ATOM 890 C CA . ASP A 1 116 ? -13.923 -8.312 10.107 1.00 85.38 116 ASP A CA 1
ATOM 891 C C . ASP A 1 116 ? -13.967 -8.785 8.638 1.00 85.38 116 ASP A C 1
ATOM 893 O O . ASP A 1 116 ? -13.232 -8.279 7.790 1.00 85.38 116 ASP A O 1
ATOM 897 N N . ASP A 1 117 ? -14.823 -9.759 8.325 1.00 85.25 117 ASP A N 1
ATOM 898 C CA . ASP A 1 117 ? -14.913 -10.363 6.988 1.00 85.25 117 ASP A CA 1
ATOM 899 C C . ASP A 1 117 ? -15.380 -9.390 5.882 1.00 85.25 117 ASP A C 1
ATOM 901 O O . ASP A 1 117 ? -15.254 -9.707 4.697 1.00 85.25 117 ASP A O 1
ATOM 905 N N . GLU A 1 118 ? -15.910 -8.214 6.234 1.00 87.44 118 GLU A N 1
ATOM 906 C CA . GLU A 1 118 ? -16.462 -7.238 5.284 1.00 87.44 118 GLU A CA 1
ATOM 907 C C . GLU A 1 118 ? -15.784 -5.857 5.362 1.00 87.44 118 GLU A C 1
ATOM 909 O O . GLU A 1 118 ? -16.027 -5.002 4.504 1.00 87.44 118 GLU A O 1
ATOM 914 N N . THR A 1 119 ? -14.900 -5.636 6.341 1.00 88.12 119 THR A N 1
ATOM 915 C CA . THR A 1 119 ? -14.374 -4.308 6.672 1.00 88.12 119 THR A CA 1
ATOM 916 C C . THR A 1 119 ? -12.849 -4.261 6.686 1.00 88.12 119 THR A C 1
ATOM 918 O O . THR A 1 119 ? -12.174 -4.925 7.478 1.00 88.12 119 THR A O 1
ATOM 921 N N . VAL A 1 120 ? -12.303 -3.374 5.852 1.00 92.06 120 VAL A N 1
ATOM 922 C CA . VAL A 1 120 ? -10.885 -2.992 5.851 1.00 92.06 120 VAL A CA 1
ATOM 923 C C . VAL A 1 120 ? -10.677 -1.655 6.560 1.00 92.06 120 VAL A C 1
ATOM 925 O O . VAL A 1 120 ? -11.539 -0.774 6.520 1.00 92.06 120 VAL A O 1
ATOM 928 N N . LEU A 1 121 ? -9.512 -1.492 7.180 1.00 89.06 121 LEU A N 1
ATOM 929 C CA . LEU A 1 121 ? -9.091 -0.276 7.862 1.00 89.06 121 LEU A CA 1
ATOM 930 C C . LEU A 1 121 ? -7.983 0.432 7.074 1.00 89.06 121 LEU A C 1
ATOM 932 O O . LEU A 1 121 ? -7.008 -0.193 6.665 1.00 89.06 121 LEU A O 1
ATOM 936 N N . GLU A 1 122 ? -8.128 1.750 6.936 1.00 91.12 122 GLU A N 1
ATOM 937 C CA . GLU A 1 122 ? -7.106 2.667 6.419 1.00 91.12 122 GLU A CA 1
ATOM 938 C C . GLU A 1 122 ? -6.901 3.796 7.447 1.00 91.12 122 GLU A C 1
ATOM 940 O O . GLU A 1 122 ? -7.779 4.637 7.681 1.00 91.12 122 GLU A O 1
ATOM 945 N N . ALA A 1 123 ? -5.742 3.813 8.091 1.00 87.75 123 ALA A N 1
ATOM 946 C CA . ALA A 1 123 ? -5.334 4.753 9.116 1.00 87.75 123 ALA A CA 1
ATOM 947 C C . ALA A 1 123 ? -4.503 5.895 8.512 1.00 87.75 123 ALA A C 1
ATOM 949 O O . ALA A 1 123 ? -3.309 5.787 8.236 1.00 87.75 123 ALA A O 1
ATOM 950 N N . LYS A 1 124 ? -5.110 7.082 8.388 1.00 87.19 124 LYS A N 1
ATOM 951 C CA . LYS A 1 124 ? -4.376 8.278 7.952 1.00 87.19 124 LYS A CA 1
ATOM 952 C C . LYS A 1 124 ? -3.790 9.061 9.125 1.00 87.19 124 LYS A C 1
ATOM 954 O O . LYS A 1 124 ? -4.519 9.589 9.961 1.00 87.19 124 LYS A O 1
ATOM 959 N N . LEU A 1 125 ? -2.470 9.246 9.104 1.00 85.50 125 LEU A N 1
ATOM 960 C CA . LEU A 1 125 ? -1.713 10.043 10.077 1.00 85.50 125 LEU A CA 1
ATOM 961 C C . LEU A 1 125 ? -1.184 11.343 9.444 1.00 85.50 125 LEU A C 1
ATOM 963 O O . LEU A 1 125 ? -0.058 11.384 8.941 1.00 85.50 125 LEU A O 1
ATOM 967 N N . PRO A 1 126 ? -1.980 12.429 9.418 1.00 86.06 126 PRO A N 1
ATOM 968 C CA . PRO A 1 126 ? -1.560 13.681 8.804 1.00 86.06 126 PRO A CA 1
ATOM 969 C C . PRO A 1 126 ? -0.423 14.345 9.590 1.00 86.06 126 PRO A C 1
ATOM 971 O O . PRO A 1 126 ? -0.547 14.640 10.779 1.00 86.06 126 PRO A O 1
ATOM 974 N N . LEU A 1 127 ? 0.672 14.658 8.893 1.00 80.00 127 LEU A N 1
ATOM 975 C CA . LEU A 1 127 ? 1.756 15.463 9.449 1.00 80.00 127 LEU A CA 1
ATOM 976 C C . LEU A 1 127 ? 1.336 16.941 9.506 1.00 80.00 127 LEU A C 1
ATOM 978 O O . LEU A 1 127 ? 1.119 17.582 8.475 1.00 80.00 127 LEU A O 1
ATOM 982 N N . HIS A 1 128 ? 1.253 17.512 10.709 1.00 77.50 128 HIS A N 1
ATOM 983 C CA . HIS A 1 128 ? 0.942 18.932 10.891 1.00 77.50 128 HIS A CA 1
ATOM 984 C C . HIS A 1 128 ? 2.186 19.825 10.790 1.00 77.50 128 HIS A C 1
ATOM 986 O O . HIS A 1 128 ? 3.298 19.435 11.141 1.00 77.50 128 HIS A O 1
ATOM 992 N N . ARG A 1 129 ? 1.985 21.085 10.367 1.00 56.88 129 ARG A N 1
ATOM 993 C CA . ARG A 1 129 ? 3.062 22.070 10.138 1.00 56.88 129 ARG A CA 1
ATOM 994 C C . ARG A 1 129 ? 3.971 22.287 11.358 1.00 56.88 129 ARG A C 1
ATOM 996 O O . ARG A 1 129 ? 5.148 22.580 11.190 1.00 56.88 129 ARG A O 1
ATOM 1003 N N . THR A 1 130 ? 3.454 22.115 12.571 1.00 58.00 130 THR A N 1
ATOM 1004 C CA . THR A 1 130 ? 4.216 22.236 13.825 1.00 58.00 130 THR A CA 1
ATOM 1005 C C . THR A 1 130 ? 5.276 21.150 14.013 1.00 58.00 130 THR A C 1
ATOM 1007 O O . THR A 1 130 ? 6.221 21.370 14.758 1.00 58.00 130 THR A O 1
ATOM 1010 N N . GLN A 1 131 ? 5.162 20.015 13.321 1.00 56.91 131 GLN A N 1
ATOM 1011 C CA . GLN A 1 131 ? 6.098 18.891 13.415 1.00 56.91 131 GLN A CA 1
ATOM 1012 C C . GLN A 1 131 ? 7.159 18.884 12.300 1.00 56.91 131 GLN A C 1
ATOM 1014 O O . GLN A 1 131 ? 8.023 18.015 12.273 1.00 56.91 131 GLN A O 1
ATOM 1019 N N . LEU A 1 132 ? 7.136 19.862 11.385 1.00 59.44 132 LEU A N 1
ATOM 1020 C CA . LEU A 1 132 ? 8.147 19.998 10.326 1.00 59.44 132 LEU A CA 1
ATOM 1021 C C . LEU A 1 132 ? 9.463 20.625 10.818 1.00 59.44 132 LEU A C 1
ATOM 1023 O O . LEU A 1 132 ? 10.499 20.399 10.189 1.00 59.44 132 LEU A O 1
ATOM 1027 N N . ASN A 1 133 ? 9.416 21.391 11.914 1.00 53.19 133 ASN A N 1
ATOM 1028 C CA . ASN A 1 133 ? 10.509 22.253 12.388 1.00 53.19 133 ASN A CA 1
ATOM 1029 C C . ASN A 1 133 ? 11.327 21.668 13.551 1.00 53.19 133 ASN A C 1
ATOM 1031 O O . ASN A 1 133 ? 12.190 22.368 14.077 1.00 53.19 133 ASN A O 1
ATOM 1035 N N . ASN A 1 134 ? 11.055 20.419 13.931 1.00 50.34 134 ASN A N 1
ATOM 1036 C CA . ASN A 1 134 ? 11.905 19.644 14.831 1.00 50.34 134 ASN A CA 1
ATOM 1037 C C . ASN A 1 134 ? 12.821 18.712 14.029 1.00 50.34 134 ASN A C 1
ATOM 1039 O O . ASN A 1 134 ? 12.423 18.282 12.910 1.00 50.34 134 ASN A O 1
#

Organism: NCBI:txid174260

Secondary structure (DSSP, 8-state):
-----------PPPP------SS--HHHHHTSHHHHH--SHHHHHHHGGGTS-HHHHHHHTT---GGG-HHHHHHHHHHHHHHHHHHHHH-PPPB----EE-TTSS-EE--SEEEETTEEE----PPPGGGS--

Radius of gyration: 20.53 Å; chains: 1; bounding box: 41×35×55 Å